Protein AF-A0AA85JGT3-F1 (afdb_monomer)

InterPro domains:
  IPR055469 Domain of unknown function DUF7041 [PF23055] (10-89)

pLDDT: mean 77.93, std 11.59, range [35.44, 93.44]

Foldseek 3Di:
DDPPQQDADAQDLLCNPVSVVVLVVSCVVVVPDDQVSSLVNVLVNHDPVLSVVLCVVPVVDPDPRSNVVSSVVSVVVSVVQLVVQLVVLVVVCVVDVDDPVVSVVSNVSSND

Organism: Trichobilharzia regenti (NCBI:txid157069)

Solvent-accessible surface area (backbone atoms only — not comparable to full-atom values): 6620 Å² total; per-residue (Å²): 132,86,80,80,77,76,85,68,73,79,73,39,87,74,38,52,66,64,46,48,55,51,52,52,50,51,27,61,74,72,68,57,80,53,46,66,58,52,29,50,56,52,44,69,51,38,58,70,81,56,29,57,56,50,53,56,58,54,72,75,43,96,58,93,48,50,30,63,53,50,53,53,53,53,50,54,52,42,55,52,50,38,52,50,54,50,51,51,50,53,52,49,47,76,74,43,94,65,56,69,68,64,51,54,54,52,51,49,72,58,75,84

Radius of gyration: 17.7 Å; Cα contacts (8 Å, |Δi|>4): 69; chains: 1; bounding box: 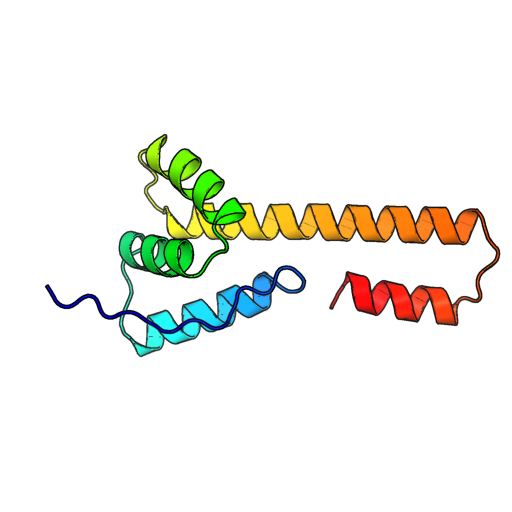34×29×56 Å

Structure (mmCIF, N/CA/C/O backbone):
data_AF-A0AA85JGT3-F1
#
_entry.id   AF-A0AA85JGT3-F1
#
loop_
_atom_site.group_PDB
_atom_site.id
_atom_site.type_symbol
_atom_site.label_atom_id
_atom_site.label_alt_id
_atom_site.label_comp_id
_atom_site.label_asym_id
_atom_site.label_entity_id
_atom_site.label_seq_id
_atom_site.pdbx_PDB_ins_code
_atom_site.Cartn_x
_atom_site.Cartn_y
_atom_site.Cartn_z
_atom_site.occupancy
_atom_site.B_iso_or_equiv
_atom_site.auth_seq_id
_atom_site.auth_comp_id
_atom_site.auth_asym_id
_atom_site.auth_atom_id
_atom_site.pdbx_PDB_model_num
ATOM 1 N N . MET A 1 1 ? -5.529 -5.333 26.131 1.00 35.44 1 MET A N 1
ATOM 2 C CA . MET A 1 1 ? -6.032 -5.302 24.743 1.00 35.44 1 MET A CA 1
ATOM 3 C C . MET A 1 1 ? -5.077 -6.137 23.917 1.00 35.44 1 MET A C 1
ATOM 5 O O . MET A 1 1 ? -3.886 -5.868 23.978 1.00 35.44 1 MET A O 1
ATOM 9 N N . LEU A 1 2 ? -5.555 -7.210 23.290 1.00 40.91 2 LEU A N 1
ATOM 10 C CA . LEU A 1 2 ? -4.713 -8.080 22.469 1.00 40.91 2 LEU A CA 1
ATOM 11 C C . LEU A 1 2 ? -4.452 -7.352 21.149 1.00 40.91 2 LEU A C 1
ATOM 13 O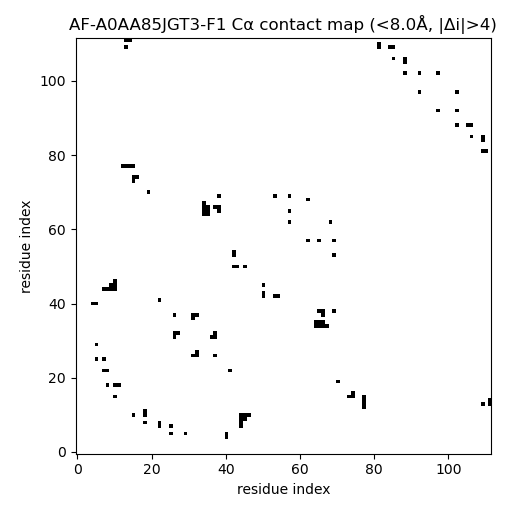 O . LEU A 1 2 ? -5.392 -7.104 20.400 1.00 40.91 2 LEU A O 1
ATOM 17 N N . THR A 1 3 ? -3.207 -6.958 20.894 1.00 46.12 3 THR A N 1
ATOM 18 C CA . THR A 1 3 ? -2.778 -6.518 19.565 1.00 46.12 3 THR A CA 1
ATOM 19 C C . THR A 1 3 ? -2.767 -7.753 18.674 1.00 46.12 3 THR A C 1
ATOM 21 O O . THR A 1 3 ? -1.868 -8.587 18.777 1.00 46.12 3 THR A O 1
ATOM 24 N N . LEU A 1 4 ? -3.811 -7.920 17.866 1.00 54.47 4 LEU A N 1
ATOM 25 C CA . LEU A 1 4 ? -3.823 -8.873 16.762 1.00 54.47 4 LEU A CA 1
ATOM 26 C C . LEU A 1 4 ? -2.820 -8.361 15.729 1.00 54.47 4 LEU A C 1
ATOM 28 O O . LEU A 1 4 ? -3.163 -7.548 14.886 1.00 54.47 4 LEU A O 1
ATOM 32 N N . THR A 1 5 ? -1.559 -8.770 15.852 1.00 61.44 5 THR A N 1
ATOM 33 C CA . THR A 1 5 ? -0.539 -8.438 14.858 1.00 61.44 5 THR A CA 1
ATOM 34 C C . THR A 1 5 ? -0.809 -9.289 13.628 1.00 61.44 5 THR A C 1
ATOM 36 O O . THR A 1 5 ? -0.495 -10.482 13.620 1.00 61.44 5 THR A O 1
ATOM 39 N N . ILE A 1 6 ? -1.431 -8.698 12.609 1.00 72.06 6 ILE A N 1
ATOM 40 C CA . ILE A 1 6 ? -1.542 -9.347 11.305 1.00 72.06 6 ILE A CA 1
ATOM 41 C C . ILE A 1 6 ? -0.129 -9.448 10.734 1.00 72.06 6 ILE A C 1
ATOM 43 O O . ILE A 1 6 ? 0.631 -8.478 10.712 1.00 72.06 6 ILE A O 1
ATOM 47 N N . GLN A 1 7 ? 0.249 -10.639 10.275 1.00 78.38 7 GLN A N 1
ATOM 48 C CA . GLN A 1 7 ? 1.519 -10.819 9.588 1.00 78.38 7 GLN A CA 1
ATOM 49 C C . GLN A 1 7 ? 1.344 -10.477 8.106 1.00 78.38 7 GLN A C 1
ATOM 51 O O . GLN A 1 7 ? 1.013 -11.342 7.300 1.00 78.38 7 GLN A O 1
ATOM 56 N N . PHE A 1 8 ? 1.585 -9.217 7.745 1.00 81.00 8 PHE A N 1
ATOM 57 C CA . PHE A 1 8 ? 1.575 -8.807 6.342 1.00 81.00 8 PHE A CA 1
ATOM 58 C C . PHE A 1 8 ? 2.725 -9.434 5.561 1.00 81.00 8 PHE A C 1
ATOM 60 O O . PHE A 1 8 ? 3.826 -9.663 6.075 1.00 81.00 8 PHE A O 1
ATOM 67 N N . MET A 1 9 ? 2.489 -9.625 4.265 1.00 85.19 9 MET A N 1
ATOM 68 C CA . MET A 1 9 ? 3.581 -9.819 3.323 1.00 85.19 9 MET A CA 1
ATOM 69 C C . MET A 1 9 ? 4.536 -8.621 3.337 1.00 85.19 9 MET A C 1
ATOM 71 O O . MET A 1 9 ? 4.095 -7.483 3.541 1.00 85.19 9 MET A O 1
ATOM 75 N N . PRO A 1 10 ? 5.837 -8.844 3.066 1.00 86.88 10 PRO A N 1
ATOM 76 C CA . PRO A 1 10 ? 6.785 -7.747 2.928 1.00 86.88 10 PRO A CA 1
ATOM 77 C C . PRO A 1 10 ? 6.294 -6.746 1.878 1.00 86.88 10 PRO A C 1
ATOM 79 O O . PRO A 1 10 ? 5.721 -7.138 0.864 1.00 86.88 10 PRO A O 1
ATOM 82 N N . PHE A 1 11 ? 6.528 -5.458 2.119 1.00 87.56 11 PHE A N 1
ATOM 83 C CA . PHE A 1 11 ? 6.108 -4.396 1.209 1.00 87.56 11 PHE A CA 1
ATOM 84 C C . PHE A 1 11 ? 6.714 -4.562 -0.194 1.00 87.56 11 PHE A C 1
ATOM 86 O O . PHE A 1 11 ? 7.917 -4.803 -0.330 1.00 87.56 11 PHE A O 1
ATOM 93 N N . TRP A 1 12 ? 5.893 -4.398 -1.238 1.00 86.56 12 TRP A N 1
ATOM 94 C CA . TRP A 1 12 ? 6.301 -4.542 -2.641 1.00 86.56 12 TRP A CA 1
ATOM 95 C C . TRP A 1 12 ? 6.375 -3.185 -3.349 1.00 86.56 12 TRP A C 1
ATOM 97 O O . TRP A 1 12 ? 5.405 -2.757 -3.971 1.00 86.56 12 TRP A O 1
ATOM 107 N N . PRO A 1 13 ? 7.529 -2.497 -3.323 1.00 79.88 13 PRO A N 1
ATOM 108 C CA . PRO A 1 13 ? 7.669 -1.177 -3.934 1.00 79.88 13 PRO A CA 1
ATOM 109 C C . PRO A 1 13 ? 7.603 -1.179 -5.468 1.00 79.88 13 PRO A C 1
ATOM 111 O O . PRO A 1 13 ? 7.618 -0.103 -6.043 1.00 79.88 13 PRO A O 1
ATOM 114 N N . GLY A 1 14 ? 7.609 -2.343 -6.129 1.00 77.94 14 GLY A N 1
ATOM 115 C CA . GLY A 1 14 ? 7.373 -2.457 -7.576 1.00 77.94 14 GLY A CA 1
ATOM 116 C C . GLY A 1 14 ? 5.905 -2.690 -7.940 1.00 77.94 14 GLY A C 1
ATOM 117 O O . GLY A 1 14 ? 5.520 -2.473 -9.077 1.00 77.94 14 GLY A O 1
ATOM 118 N N . ASN A 1 15 ? 5.076 -3.104 -6.976 1.00 83.88 15 ASN A N 1
ATOM 119 C CA . ASN A 1 15 ? 3.666 -3.398 -7.204 1.00 83.88 15 ASN A CA 1
ATOM 120 C C . ASN A 1 15 ? 2.851 -3.083 -5.944 1.00 83.88 15 ASN A C 1
ATOM 122 O O . ASN A 1 15 ? 2.308 -3.954 -5.257 1.00 83.88 15 ASN A O 1
ATOM 126 N N . VAL A 1 16 ? 2.829 -1.790 -5.617 1.00 87.81 16 VAL A N 1
ATOM 127 C CA . VAL A 1 16 ? 2.196 -1.261 -4.403 1.00 87.81 16 VAL A CA 1
ATOM 128 C C . VAL A 1 16 ? 0.690 -1.535 -4.399 1.00 87.81 16 VAL A C 1
ATOM 130 O O . VAL A 1 16 ? 0.120 -1.805 -3.344 1.00 87.81 16 VAL A O 1
ATOM 133 N N . GLU A 1 17 ? 0.046 -1.521 -5.569 1.00 88.69 17 GLU A N 1
ATOM 134 C CA . GLU A 1 17 ? -1.384 -1.805 -5.706 1.00 88.69 17 GLU A CA 1
ATOM 135 C C . GLU A 1 17 ? -1.737 -3.237 -5.288 1.00 88.69 17 GLU A C 1
ATOM 137 O O . GLU A 1 17 ? -2.612 -3.422 -4.441 1.00 88.69 17 GLU A O 1
ATOM 142 N N . SER A 1 18 ? -1.019 -4.241 -5.803 1.00 89.56 18 SER A N 1
ATOM 143 C CA . SER A 1 18 ? -1.269 -5.644 -5.437 1.00 89.56 18 SER A CA 1
ATOM 144 C C . SER A 1 18 ? -0.989 -5.906 -3.958 1.00 89.56 18 SER A C 1
ATOM 146 O O . SER A 1 18 ? -1.707 -6.673 -3.318 1.00 89.56 18 SER A O 1
ATOM 148 N N . TRP A 1 19 ? 0.019 -5.237 -3.390 1.00 92.81 19 TRP A N 1
ATOM 149 C CA . TRP A 1 19 ? 0.303 -5.335 -1.959 1.00 92.81 19 TRP A CA 1
ATOM 150 C C . TRP A 1 19 ? -0.868 -4.823 -1.108 1.00 92.81 19 TRP A C 1
ATOM 152 O O . TRP A 1 19 ? -1.281 -5.499 -0.166 1.00 92.81 19 TRP A O 1
ATOM 162 N N . PHE A 1 20 ? -1.461 -3.679 -1.471 1.00 93.12 20 PHE A N 1
ATOM 163 C CA . PHE A 1 20 ? -2.638 -3.157 -0.770 1.00 93.12 20 PHE A CA 1
ATOM 164 C C . PHE A 1 20 ? -3.866 -4.055 -0.914 1.00 93.12 20 PHE A C 1
ATOM 166 O O . PHE A 1 20 ? -4.583 -4.233 0.065 1.00 93.12 20 PHE A O 1
ATOM 173 N N . GLN A 1 21 ? -4.104 -4.652 -2.086 1.00 92.69 21 GLN A N 1
ATOM 174 C CA . GLN A 1 21 ? -5.214 -5.601 -2.250 1.00 92.69 21 GLN A CA 1
ATOM 175 C C . GLN A 1 21 ? -5.086 -6.798 -1.303 1.00 92.69 21 GLN A C 1
ATOM 177 O O . GLN A 1 21 ? -6.076 -7.253 -0.733 1.00 92.69 21 GLN A O 1
ATOM 182 N N . MET A 1 22 ? -3.861 -7.284 -1.099 1.00 91.19 22 MET A N 1
ATOM 183 C CA . MET A 1 22 ? -3.604 -8.381 -0.173 1.00 91.19 22 MET A CA 1
ATOM 184 C C . MET A 1 22 ? -3.818 -7.964 1.280 1.00 91.19 22 MET A C 1
ATOM 186 O O . MET A 1 22 ? -4.492 -8.666 2.028 1.00 91.19 22 MET A O 1
ATOM 190 N N . ALA A 1 23 ? -3.318 -6.784 1.653 1.00 92.38 23 ALA A N 1
ATOM 191 C CA . ALA A 1 23 ? -3.536 -6.230 2.982 1.00 92.38 23 ALA A CA 1
ATOM 192 C C . ALA A 1 23 ? -5.035 -6.039 3.288 1.00 92.38 23 ALA A C 1
ATOM 194 O O . ALA A 1 23 ? -5.491 -6.338 4.387 1.00 92.38 23 ALA A O 1
ATOM 195 N N . GLU A 1 24 ? -5.825 -5.598 2.306 1.00 93.44 24 GLU A N 1
ATOM 196 C CA . GLU A 1 24 ? -7.280 -5.424 2.433 1.00 93.44 24 GLU A CA 1
ATOM 197 C C . GLU A 1 24 ? -8.034 -6.748 2.564 1.00 93.44 24 GLU A C 1
ATOM 199 O O . GLU A 1 24 ? -9.031 -6.833 3.295 1.00 93.44 24 GLU A O 1
ATOM 204 N N . TRP A 1 25 ? -7.545 -7.794 1.900 1.00 92.38 25 TRP A N 1
ATOM 205 C CA . TRP A 1 25 ? -8.038 -9.149 2.109 1.00 92.38 25 TRP A CA 1
ATOM 206 C C . TRP A 1 25 ? -7.757 -9.620 3.542 1.00 92.38 25 TRP A C 1
ATOM 208 O O . TRP A 1 25 ? -8.680 -10.090 4.212 1.00 92.38 25 TRP A O 1
ATOM 218 N 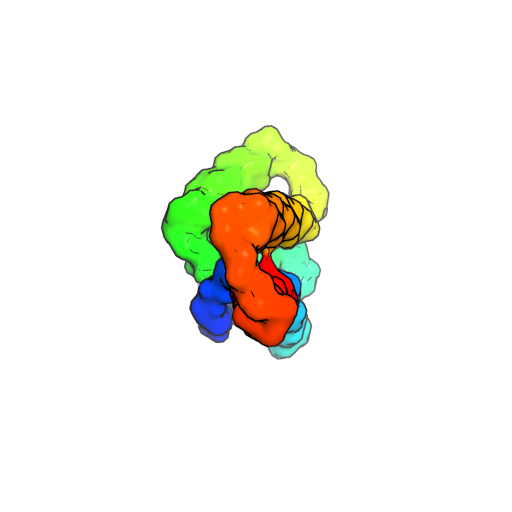N . ASP A 1 26 ? -6.539 -9.405 4.052 1.00 91.00 26 ASP A N 1
ATOM 219 C CA . ASP A 1 26 ? -6.173 -9.746 5.432 1.00 91.00 26 ASP A CA 1
ATOM 220 C C . ASP A 1 26 ? -7.017 -8.968 6.449 1.00 91.00 26 ASP A C 1
ATOM 222 O O . ASP A 1 26 ? -7.527 -9.559 7.403 1.00 91.00 26 ASP A O 1
ATOM 226 N N . PHE A 1 27 ? -7.244 -7.669 6.238 1.00 91.50 27 PHE A N 1
ATOM 227 C CA . PHE A 1 27 ? -8.133 -6.871 7.087 1.00 91.50 27 PHE A CA 1
ATOM 228 C C . PHE A 1 27 ? -9.535 -7.457 7.153 1.00 91.50 27 PHE A C 1
ATOM 230 O O . PHE A 1 27 ? -10.087 -7.629 8.241 1.00 91.50 27 PHE A O 1
ATOM 237 N N . SER A 1 28 ? -10.092 -7.806 5.996 1.00 90.62 28 SER A N 1
ATOM 238 C CA . SER A 1 28 ? -11.425 -8.397 5.903 1.00 90.62 28 SER A CA 1
ATOM 239 C C . SER A 1 28 ? -11.486 -9.750 6.616 1.00 90.62 28 SER A C 1
ATOM 241 O O . SER A 1 28 ? -12.457 -10.031 7.316 1.00 90.62 28 SER A O 1
ATOM 243 N N . HIS A 1 29 ? -10.436 -10.568 6.490 1.00 89.94 29 HIS A N 1
ATOM 244 C CA . HIS A 1 29 ? -10.346 -11.882 7.127 1.00 89.94 29 HIS A CA 1
ATOM 245 C C . HIS A 1 29 ? -10.249 -11.797 8.657 1.00 89.94 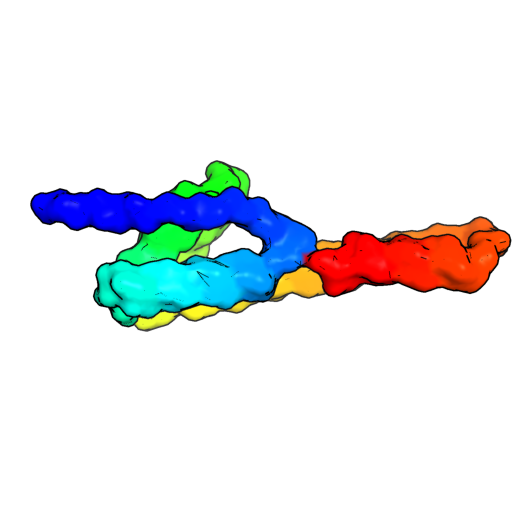29 HIS A C 1
ATOM 247 O O . HIS A 1 29 ? -10.844 -12.608 9.364 1.00 89.94 29 HIS A O 1
ATOM 253 N N . HIS A 1 30 ? -9.541 -10.791 9.173 1.00 87.75 30 HIS A N 1
ATOM 254 C CA . HIS A 1 30 ? -9.344 -10.574 10.609 1.00 87.75 30 HIS A CA 1
ATOM 255 C C . HIS A 1 30 ? -10.386 -9.631 11.236 1.00 87.75 30 HIS A C 1
ATOM 257 O O . HIS A 1 30 ? -10.312 -9.339 12.429 1.00 87.75 30 HIS A O 1
ATOM 263 N N . GLY A 1 31 ? -11.361 -9.152 10.456 1.00 88.69 31 GLY A N 1
ATOM 264 C CA . GLY A 1 31 ? -12.419 -8.257 10.931 1.00 88.69 31 GLY A CA 1
ATOM 265 C C . GLY A 1 31 ? -11.947 -6.837 11.266 1.00 88.69 31 GLY A C 1
ATOM 266 O O . GLY A 1 31 ? -12.605 -6.146 12.042 1.00 88.69 31 GLY A O 1
ATOM 267 N N . ILE A 1 32 ? -10.825 -6.386 10.699 1.00 88.88 32 ILE A N 1
ATOM 268 C CA . ILE A 1 32 ? -10.318 -5.021 10.884 1.00 88.88 32 ILE A CA 1
ATOM 269 C C . ILE A 1 32 ? -11.038 -4.081 9.917 1.00 88.88 32 ILE A C 1
ATOM 271 O O . ILE A 1 32 ? -10.697 -3.981 8.739 1.00 88.88 32 ILE A O 1
ATOM 275 N N . THR A 1 33 ? -12.038 -3.364 10.421 1.00 87.31 33 THR A N 1
ATOM 276 C CA . THR A 1 33 ? -12.856 -2.440 9.617 1.00 87.31 33 THR A CA 1
ATOM 277 C C . THR A 1 33 ? -12.607 -0.971 9.937 1.00 87.31 33 THR A C 1
ATOM 279 O O . THR A 1 33 ? -13.037 -0.097 9.185 1.00 87.31 33 THR A O 1
ATOM 282 N N . ASP A 1 34 ? -11.967 -0.670 11.067 1.00 88.00 34 ASP A N 1
ATOM 283 C CA . ASP A 1 34 ? -11.717 0.706 11.468 1.00 88.00 34 ASP A CA 1
ATOM 284 C C . ASP A 1 34 ? -10.467 1.269 10.777 1.00 88.00 34 ASP A C 1
ATOM 286 O O . ASP A 1 34 ? -9.384 0.683 10.794 1.00 88.00 34 ASP A O 1
ATOM 290 N N . GLN A 1 35 ? -10.621 2.453 10.182 1.00 86.38 35 GLN A N 1
ATOM 291 C CA . GLN A 1 35 ? -9.576 3.104 9.383 1.00 86.38 35 GLN A CA 1
ATOM 292 C C . GLN A 1 35 ? -8.287 3.348 10.178 1.00 86.38 35 GLN A C 1
ATOM 294 O O . GLN A 1 35 ? -7.192 3.356 9.620 1.00 86.38 35 GLN A O 1
ATOM 299 N N . ARG A 1 36 ? -8.400 3.547 11.497 1.00 84.12 36 ARG A N 1
ATOM 300 C CA . ARG A 1 36 ? -7.253 3.807 12.367 1.00 84.12 36 ARG A 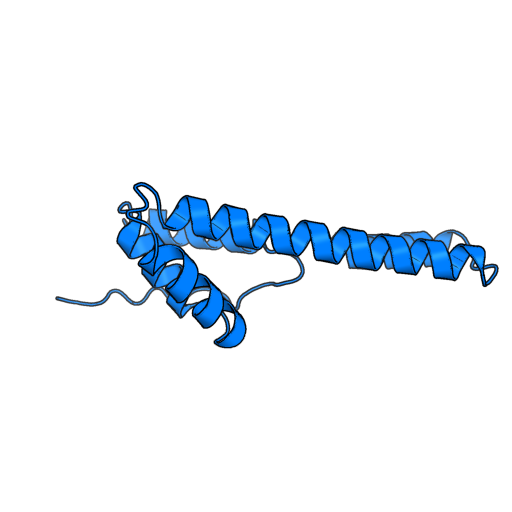CA 1
ATOM 301 C C . ARG A 1 36 ? -6.420 2.549 12.602 1.00 84.12 36 ARG A C 1
ATOM 303 O O . ARG A 1 36 ? -5.198 2.643 12.533 1.00 84.12 36 ARG A O 1
ATOM 310 N N . SER A 1 37 ? -7.040 1.397 12.842 1.00 87.00 37 SER A N 1
ATOM 311 C CA . SER A 1 37 ? -6.315 0.128 12.953 1.00 87.00 37 SER A CA 1
ATOM 312 C C . SER A 1 37 ? -5.727 -0.278 11.612 1.00 87.00 37 SER A C 1
ATOM 314 O O . SER A 1 37 ? -4.548 -0.602 11.572 1.00 87.00 37 SER A O 1
ATOM 316 N N . GLN A 1 38 ? -6.468 -0.150 10.503 1.00 89.06 38 GLN A N 1
ATOM 317 C CA . GLN A 1 38 ? -5.919 -0.405 9.160 1.00 89.06 38 GLN A CA 1
ATOM 318 C C . GLN A 1 38 ? -4.677 0.453 8.885 1.00 89.06 38 GLN A C 1
ATOM 320 O O . GLN A 1 38 ? -3.652 -0.048 8.426 1.00 89.06 38 GLN A O 1
ATOM 325 N N . PHE A 1 39 ? -4.740 1.743 9.229 1.00 86.69 39 PHE A N 1
ATOM 326 C CA . PHE A 1 39 ? -3.601 2.648 9.133 1.00 86.69 39 PHE A CA 1
ATOM 327 C C . PHE A 1 39 ? -2.405 2.175 9.969 1.00 86.69 39 PHE A C 1
ATOM 329 O O . PHE A 1 39 ? -1.287 2.153 9.459 1.00 86.69 39 PHE A O 1
ATOM 336 N N . LEU A 1 40 ? -2.621 1.814 11.238 1.00 84.69 40 LEU A N 1
ATOM 337 C CA . LEU A 1 40 ? -1.546 1.383 12.135 1.00 84.69 40 LEU A CA 1
ATOM 338 C C . LEU A 1 40 ? -0.900 0.083 11.652 1.00 84.69 40 LEU A C 1
ATOM 340 O O . LEU A 1 40 ? 0.321 0.020 11.552 1.00 84.69 40 LEU A O 1
ATOM 344 N N . GLU A 1 41 ? -1.708 -0.913 11.299 1.00 88.06 41 GLU A N 1
ATOM 345 C CA . GLU A 1 41 ? -1.257 -2.203 10.772 1.00 88.06 41 GLU A CA 1
ATOM 346 C C . GLU A 1 41 ? -0.392 -2.029 9.511 1.00 88.06 41 GLU A C 1
ATOM 348 O O . GLU A 1 41 ? 0.737 -2.519 9.453 1.00 88.06 41 GLU A O 1
ATOM 353 N N . VAL A 1 42 ? -0.850 -1.226 8.541 1.00 88.50 42 VAL A N 1
ATOM 354 C CA . VAL A 1 42 ? -0.044 -0.876 7.358 1.00 88.50 42 VAL A CA 1
ATOM 355 C C . VAL A 1 42 ? 1.219 -0.115 7.757 1.00 88.50 42 VAL A C 1
ATOM 357 O O . VAL A 1 42 ? 2.299 -0.432 7.267 1.00 88.50 42 VAL A O 1
ATOM 360 N N . ALA A 1 43 ? 1.128 0.877 8.645 1.00 83.81 43 ALA A N 1
ATOM 361 C CA . ALA A 1 43 ? 2.281 1.676 9.055 1.00 83.81 43 ALA A CA 1
ATOM 362 C C . ALA A 1 43 ? 3.388 0.830 9.708 1.00 83.81 43 ALA A C 1
ATOM 364 O O . ALA A 1 43 ? 4.567 1.124 9.498 1.00 83.81 43 ALA A O 1
ATOM 365 N N . TYR A 1 44 ? 3.024 -0.222 10.450 1.00 83.12 44 TYR A N 1
ATOM 366 C CA . TYR A 1 44 ? 3.969 -1.187 11.021 1.00 83.12 44 TYR A CA 1
ATOM 367 C C . TYR A 1 44 ? 4.555 -2.152 9.986 1.00 83.12 44 TYR A C 1
ATOM 369 O O . TYR A 1 44 ? 5.700 -2.576 10.141 1.00 83.12 44 TYR A O 1
ATOM 377 N N . ALA A 1 45 ? 3.810 -2.482 8.930 1.00 86.12 45 ALA A N 1
ATOM 378 C CA . ALA A 1 45 ? 4.275 -3.355 7.852 1.00 86.12 45 ALA A CA 1
ATOM 379 C C . ALA A 1 45 ? 5.226 -2.659 6.855 1.00 86.12 45 ALA A C 1
ATOM 381 O O . ALA A 1 45 ? 5.931 -3.322 6.090 1.00 86.12 45 ALA A O 1
ATOM 382 N N . LEU A 1 46 ? 5.252 -1.322 6.841 1.00 86.38 46 LEU A N 1
ATOM 383 C CA . LEU A 1 46 ? 6.089 -0.539 5.934 1.00 86.38 46 LEU A CA 1
ATOM 384 C C . LEU A 1 46 ? 7.550 -0.430 6.420 1.00 86.38 46 LEU A C 1
ATOM 386 O O . LEU A 1 46 ? 7.802 -0.316 7.622 1.00 86.38 46 LEU A O 1
ATOM 390 N N . PRO A 1 47 ? 8.532 -0.358 5.497 1.00 83.50 47 PRO A N 1
ATOM 391 C CA . PRO A 1 47 ? 9.919 -0.040 5.842 1.00 83.50 47 PRO A CA 1
ATOM 392 C C . PRO A 1 47 ? 10.036 1.276 6.628 1.00 83.50 47 PRO A C 1
ATOM 394 O O . PRO A 1 47 ? 9.263 2.213 6.408 1.00 83.50 47 PRO A O 1
ATOM 397 N N . ASN A 1 48 ? 11.026 1.373 7.523 1.00 74.94 48 ASN A N 1
ATOM 398 C CA . ASN A 1 48 ? 11.183 2.481 8.480 1.00 74.94 48 ASN A CA 1
ATOM 399 C C . ASN A 1 48 ? 11.251 3.865 7.797 1.00 74.94 48 ASN A C 1
ATOM 401 O O . ASN A 1 48 ? 10.721 4.865 8.280 1.00 74.94 48 ASN A O 1
ATOM 405 N N . GLU A 1 49 ? 11.879 3.920 6.628 1.00 68.75 49 GLU A N 1
ATOM 406 C CA . GLU A 1 49 ? 12.023 5.121 5.807 1.00 68.75 49 GLU A CA 1
ATOM 407 C C . GLU A 1 49 ? 10.670 5.618 5.285 1.00 68.75 49 GLU A C 1
ATOM 409 O O . GLU A 1 49 ? 10.461 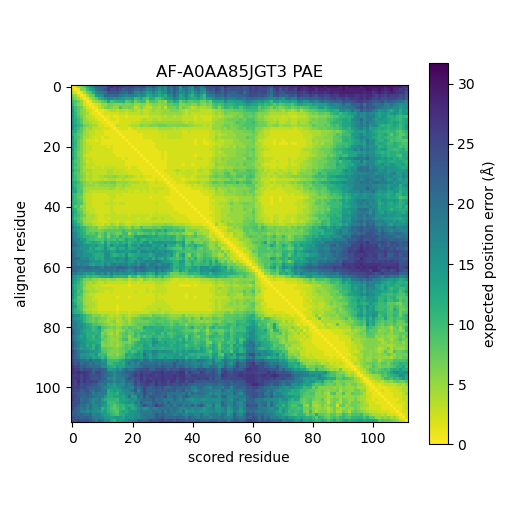6.821 5.117 1.00 68.75 49 GLU A O 1
ATOM 414 N N . VAL A 1 50 ? 9.744 4.692 5.038 1.00 69.12 50 VAL A N 1
ATOM 415 C CA . VAL A 1 50 ? 8.395 4.977 4.550 1.00 69.12 50 VAL A CA 1
ATOM 416 C C . VAL A 1 50 ? 7.482 5.343 5.720 1.00 69.12 50 VAL A C 1
ATOM 418 O O . VAL A 1 50 ? 6.788 6.357 5.647 1.00 69.12 50 VAL A O 1
ATOM 421 N N . SER A 1 51 ? 7.536 4.601 6.829 1.00 69.25 51 SER A N 1
ATOM 422 C CA . SER A 1 51 ? 6.689 4.848 8.005 1.00 69.25 51 SER A CA 1
ATOM 423 C C . SER A 1 51 ? 6.947 6.211 8.661 1.00 69.25 51 SER A C 1
ATOM 425 O O . SER A 1 51 ? 5.998 6.880 9.070 1.00 69.25 51 SER A O 1
ATOM 427 N N . LYS A 1 52 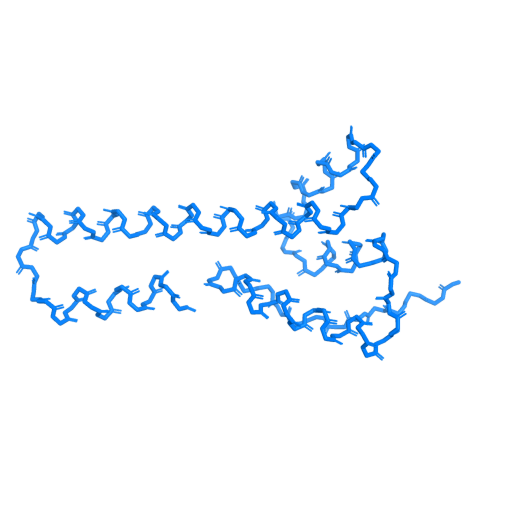? 8.194 6.706 8.664 1.00 67.69 52 LYS A N 1
ATOM 428 C CA . LYS A 1 52 ? 8.527 8.065 9.144 1.00 67.69 52 LYS A CA 1
ATOM 429 C C . LYS A 1 52 ? 7.799 9.178 8.388 1.00 67.69 52 LYS A C 1
ATOM 431 O O . LYS A 1 52 ? 7.320 10.116 9.019 1.00 67.69 52 LYS A O 1
ATOM 436 N N . CYS A 1 53 ? 7.691 9.087 7.061 1.00 61.50 53 CYS A N 1
ATOM 437 C CA . CYS A 1 53 ? 6.935 10.072 6.275 1.00 61.50 53 CYS A CA 1
ATOM 438 C C . CYS A 1 53 ? 5.438 10.012 6.599 1.00 61.50 53 CYS A C 1
ATOM 440 O O . CYS A 1 53 ? 4.784 11.040 6.752 1.00 61.50 53 CYS A O 1
ATOM 442 N N . VAL A 1 54 ? 4.916 8.796 6.739 1.00 62.69 54 VAL A N 1
ATOM 443 C CA . VAL A 1 54 ? 3.492 8.514 6.940 1.00 62.69 54 VAL A CA 1
ATOM 444 C C . VAL A 1 54 ? 2.995 9.008 8.297 1.00 62.69 54 VAL A C 1
ATOM 446 O O . VAL A 1 54 ? 1.959 9.668 8.369 1.00 62.69 54 VAL A O 1
ATOM 449 N N . ILE A 1 55 ? 3.755 8.751 9.364 1.00 65.56 55 ILE A N 1
ATOM 450 C CA . ILE A 1 55 ? 3.402 9.178 10.723 1.00 65.56 55 ILE A CA 1
ATOM 451 C C . ILE A 1 55 ? 3.367 10.707 10.816 1.00 65.56 55 ILE A C 1
ATOM 453 O O . ILE A 1 55 ? 2.438 11.254 11.409 1.00 65.56 55 ILE A O 1
ATOM 457 N N . VAL A 1 56 ? 4.324 11.410 10.199 1.00 62.00 56 VAL A N 1
ATOM 458 C CA . VAL A 1 56 ? 4.353 12.885 10.182 1.00 62.00 56 VAL A CA 1
ATOM 459 C C . VAL A 1 56 ? 3.146 13.460 9.439 1.00 62.00 56 VAL A C 1
ATOM 461 O O . VAL A 1 56 ? 2.509 14.386 9.937 1.00 62.00 56 VAL A O 1
ATOM 464 N N . GLN A 1 57 ? 2.792 12.896 8.281 1.00 59.81 57 GLN A N 1
ATOM 465 C CA . GLN A 1 57 ? 1.676 13.391 7.471 1.00 59.81 57 GLN A CA 1
ATOM 466 C C . GLN A 1 57 ? 0.327 13.197 8.174 1.00 59.81 57 GLN A C 1
ATOM 468 O O . GLN A 1 57 ? -0.452 14.144 8.267 1.00 59.81 57 GLN A O 1
ATOM 473 N N . VAL A 1 58 ? 0.085 12.010 8.737 1.00 61.28 58 VAL A N 1
ATOM 474 C CA . VAL A 1 58 ? -1.191 11.678 9.392 1.00 61.28 58 VAL A CA 1
ATOM 475 C C . VAL A 1 58 ? -1.322 12.299 10.784 1.00 61.28 58 VAL A C 1
ATOM 477 O O . VAL A 1 58 ? -2.426 12.644 11.180 1.00 61.28 58 VAL A O 1
ATOM 480 N N . SER A 1 59 ? -0.223 12.533 11.509 1.00 60.75 59 SER A N 1
ATOM 481 C CA . SER A 1 59 ? -0.283 13.210 12.820 1.00 60.75 59 SER A CA 1
ATOM 482 C C . SER A 1 59 ? -0.531 14.719 12.709 1.00 60.75 59 SER A C 1
ATOM 484 O O . SER A 1 59 ? -0.917 15.348 13.689 1.00 60.75 59 SER A O 1
ATOM 486 N N . SER A 1 60 ? -0.286 15.314 11.536 1.00 55.97 60 SER A N 1
ATOM 487 C CA . SER A 1 60 ? -0.431 16.759 11.305 1.00 55.97 60 SER A CA 1
ATOM 488 C C . SER A 1 60 ? -1.840 17.198 10.887 1.00 55.97 60 SER A C 1
ATOM 490 O O . SER A 1 60 ? -2.120 18.395 10.848 1.00 55.97 60 SER A O 1
ATOM 492 N N . GLN A 1 61 ? -2.730 16.254 10.578 1.00 54.62 61 GLN A N 1
ATOM 493 C CA . GLN A 1 61 ? -4.093 16.522 10.128 1.00 54.62 61 GLN A CA 1
ATOM 494 C C . GLN A 1 61 ? -5.071 15.666 10.942 1.00 54.62 61 GLN A C 1
ATOM 496 O O . GLN A 1 61 ? -4.837 14.478 11.138 1.00 54.62 61 GLN A O 1
ATOM 501 N N . GLU A 1 62 ? -6.194 16.235 11.389 1.00 62.53 62 GLU A N 1
ATOM 502 C CA . GLU A 1 62 ? -7.354 15.433 11.803 1.00 62.53 62 GLU A CA 1
ATOM 503 C C . GLU A 1 62 ? -7.949 14.781 10.548 1.00 62.53 62 GLU A C 1
ATOM 505 O O . GLU A 1 62 ? -8.898 15.272 9.937 1.00 62.53 62 GLU A O 1
ATOM 510 N N . VAL A 1 63 ? -7.312 13.706 10.088 1.00 66.62 63 VAL A N 1
ATOM 511 C CA . VAL A 1 63 ? -7.729 12.992 8.886 1.00 66.62 63 VAL A CA 1
ATOM 512 C C . VAL A 1 63 ? -8.878 12.061 9.256 1.00 66.62 63 VAL A C 1
ATOM 514 O O . VAL A 1 63 ? -8.706 11.136 10.047 1.00 66.62 63 VAL A O 1
ATOM 517 N N . SER A 1 64 ? -10.049 12.284 8.655 1.00 77.31 64 SER A N 1
ATOM 518 C CA . SER A 1 64 ? -11.216 11.404 8.822 1.00 77.31 64 SER A CA 1
ATOM 519 C C . SER A 1 64 ? -10.994 9.996 8.246 1.00 77.31 64 SER A C 1
ATOM 521 O O . SER A 1 64 ? -11.664 9.058 8.668 1.00 77.31 64 SER A O 1
ATOM 523 N N . ASP A 1 65 ? -10.077 9.860 7.286 1.00 84.25 65 ASP A N 1
ATOM 524 C CA . ASP A 1 65 ? -9.708 8.611 6.611 1.00 84.25 65 ASP A CA 1
ATOM 525 C C . ASP A 1 65 ? -8.168 8.463 6.507 1.00 84.25 65 ASP A C 1
ATOM 527 O O . ASP A 1 65 ? -7.563 8.742 5.465 1.00 84.25 65 ASP A O 1
ATOM 531 N N . PRO A 1 66 ? -7.489 8.105 7.613 1.00 83.88 66 PRO A N 1
ATOM 532 C CA . PRO A 1 66 ? -6.029 8.025 7.656 1.00 83.88 66 PRO A CA 1
ATOM 533 C C . PRO A 1 66 ? -5.455 6.928 6.746 1.00 83.88 66 PRO A C 1
ATOM 535 O O . PRO A 1 66 ? -4.379 7.112 6.172 1.00 83.88 66 PRO A O 1
ATOM 538 N N . TYR A 1 67 ? -6.159 5.806 6.582 1.00 88.00 67 TYR A N 1
ATOM 539 C CA . TYR A 1 67 ? -5.719 4.709 5.721 1.00 88.00 67 TYR A CA 1
ATOM 540 C C . TYR A 1 67 ? -5.882 5.059 4.236 1.00 88.00 67 TYR A C 1
ATOM 542 O O . TYR A 1 67 ? -4.936 4.872 3.467 1.00 88.00 67 TYR A O 1
ATOM 550 N N . GLY A 1 68 ? -7.004 5.662 3.829 1.00 88.62 68 GLY A N 1
ATOM 551 C CA . GLY A 1 68 ? -7.194 6.119 2.451 1.00 88.62 68 GLY A CA 1
ATOM 552 C C . GLY A 1 68 ? -6.153 7.154 2.021 1.00 88.62 68 GLY A C 1
ATOM 553 O O . GLY A 1 68 ? -5.577 7.045 0.934 1.00 88.62 68 GLY A O 1
ATOM 554 N N . VAL A 1 69 ? -5.822 8.113 2.897 1.00 86.19 69 VAL A N 1
ATOM 555 C CA . VAL A 1 69 ? -4.756 9.100 2.634 1.00 86.19 69 VAL A CA 1
ATOM 556 C C . VAL A 1 69 ? -3.390 8.430 2.479 1.00 86.19 69 VAL A C 1
ATOM 558 O O . VAL A 1 69 ? -2.643 8.766 1.556 1.00 86.19 69 VAL A O 1
ATOM 561 N N . LEU A 1 70 ? -3.067 7.461 3.338 1.00 86.88 70 LEU A N 1
ATOM 562 C CA . LEU A 1 70 ? -1.829 6.687 3.248 1.00 86.88 70 LEU A CA 1
ATOM 563 C C . LEU A 1 70 ? -1.736 5.908 1.929 1.00 86.88 70 LEU A C 1
ATOM 565 O O . LEU A 1 70 ? -0.740 6.022 1.207 1.00 86.88 70 LEU A O 1
ATOM 569 N N . LYS A 1 71 ? -2.785 5.155 1.588 1.00 89.88 71 LYS A N 1
ATOM 570 C CA . LYS A 1 71 ? -2.863 4.369 0.353 1.00 89.88 71 LYS A CA 1
ATOM 571 C C . LYS A 1 71 ? -2.672 5.259 -0.873 1.00 89.88 71 LYS A C 1
ATOM 573 O O . LYS A 1 71 ? -1.820 4.974 -1.715 1.00 89.88 71 LYS A O 1
ATOM 578 N N . ALA A 1 72 ? -3.379 6.388 -0.935 1.00 87.31 72 ALA A N 1
ATOM 579 C CA . ALA A 1 72 ? -3.259 7.346 -2.032 1.00 87.31 72 ALA A CA 1
ATOM 580 C C . ALA A 1 72 ? -1.843 7.935 -2.155 1.00 87.31 72 ALA A C 1
ATOM 582 O O . ALA A 1 72 ? -1.320 8.071 -3.263 1.00 87.31 72 ALA A O 1
ATOM 583 N N . ALA A 1 73 ? -1.198 8.267 -1.032 1.00 84.31 73 ALA A N 1
ATOM 584 C CA . ALA A 1 73 ? 0.160 8.804 -1.033 1.00 84.31 73 ALA A CA 1
ATOM 585 C C . ALA A 1 73 ? 1.185 7.791 -1.571 1.00 84.31 73 ALA A C 1
ATOM 587 O O . ALA A 1 73 ? 2.061 8.158 -2.361 1.00 84.31 73 ALA A O 1
ATOM 588 N N . LEU A 1 74 ? 1.066 6.520 -1.178 1.00 85.88 74 LEU A N 1
ATOM 589 C CA . LEU A 1 74 ? 1.980 5.462 -1.609 1.00 85.88 74 LEU A CA 1
ATOM 590 C C . LEU A 1 74 ? 1.775 5.066 -3.071 1.00 85.88 74 LEU A C 1
ATOM 592 O O . LEU A 1 74 ? 2.764 4.946 -3.794 1.00 85.88 74 LEU A O 1
ATOM 596 N N . LEU A 1 75 ? 0.526 4.961 -3.532 1.00 86.81 75 LEU A N 1
ATOM 597 C CA . LEU A 1 75 ? 0.219 4.721 -4.946 1.00 86.81 75 LEU A CA 1
ATOM 598 C C . LEU A 1 75 ? 0.751 5.854 -5.831 1.00 86.81 75 LEU A C 1
ATOM 600 O O . LEU A 1 75 ? 1.464 5.607 -6.798 1.00 86.81 75 LEU A O 1
ATOM 604 N N . LYS A 1 76 ? 0.526 7.114 -5.438 1.00 84.12 76 LYS A N 1
ATOM 605 C CA . LYS A 1 76 ? 1.044 8.275 -6.176 1.00 84.12 76 LYS A CA 1
ATOM 606 C C . LYS A 1 76 ? 2.573 8.289 -6.255 1.00 84.12 76 LYS A C 1
ATOM 608 O O . LYS A 1 76 ? 3.136 8.679 -7.277 1.00 84.12 76 LYS A O 1
ATOM 613 N N . LYS A 1 77 ? 3.265 7.907 -5.176 1.00 78.56 77 LYS A N 1
ATOM 614 C CA . LYS A 1 77 ? 4.733 7.806 -5.165 1.00 78.56 77 LYS A CA 1
ATOM 615 C C . LYS A 1 77 ? 5.224 6.707 -6.113 1.00 78.56 77 LYS A C 1
ATOM 617 O O . LYS A 1 77 ? 6.228 6.920 -6.797 1.00 78.56 77 LYS A O 1
ATOM 622 N N . ASN A 1 78 ? 4.525 5.574 -6.160 1.00 78.38 78 ASN A N 1
ATOM 623 C CA . ASN A 1 78 ? 4.824 4.491 -7.092 1.00 78.38 78 ASN A CA 1
ATOM 624 C C . ASN A 1 78 ? 4.679 4.955 -8.548 1.00 78.38 78 ASN A C 1
ATOM 626 O O . ASN A 1 78 ? 5.655 4.918 -9.291 1.00 78.38 78 ASN A O 1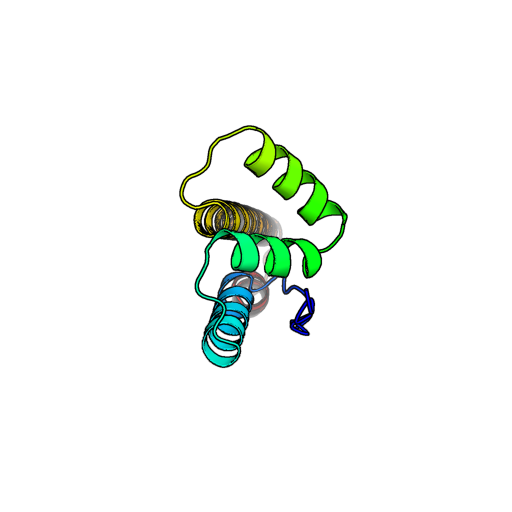
ATOM 630 N N . ASP A 1 79 ? 3.537 5.554 -8.903 1.00 78.06 79 ASP A N 1
ATOM 631 C CA . ASP A 1 79 ? 3.281 6.091 -10.249 1.00 78.06 79 ASP A CA 1
ATOM 632 C C . ASP A 1 79 ? 4.370 7.063 -10.721 1.00 78.06 79 ASP A C 1
ATOM 634 O O . ASP A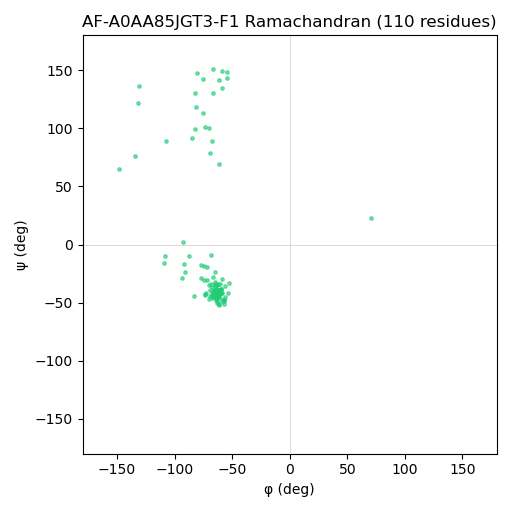 1 79 ? 4.786 7.060 -11.882 1.00 78.06 79 ASP A O 1
ATOM 638 N N . LEU A 1 80 ? 4.829 7.943 -9.826 1.00 76.06 80 LEU A N 1
ATOM 639 C CA . LEU A 1 80 ? 5.904 8.886 -10.132 1.00 76.06 80 LEU A CA 1
ATOM 640 C C . LEU A 1 80 ? 7.231 8.168 -10.395 1.00 76.06 80 LEU A C 1
ATOM 642 O O . LEU A 1 80 ? 7.952 8.558 -11.314 1.00 76.06 80 LEU A O 1
ATOM 646 N N . THR A 1 81 ? 7.528 7.123 -9.626 1.00 78.81 81 THR A N 1
ATOM 647 C CA . THR A 1 81 ? 8.741 6.310 -9.783 1.00 78.81 81 THR A CA 1
ATOM 648 C C . THR A 1 81 ? 8.712 5.544 -11.106 1.00 78.81 81 THR A C 1
ATOM 650 O O . THR A 1 81 ? 9.693 5.569 -11.851 1.00 78.81 81 THR A O 1
ATOM 653 N N . ASP A 1 82 ? 7.576 4.948 -11.464 1.00 77.00 82 ASP A N 1
ATOM 654 C CA . ASP A 1 82 ? 7.429 4.199 -12.716 1.00 77.00 82 ASP A CA 1
ATOM 655 C C . ASP A 1 82 ? 7.512 5.125 -13.928 1.00 77.00 82 ASP A C 1
ATOM 657 O O . ASP A 1 82 ? 8.222 4.837 -14.892 1.00 77.00 82 ASP A O 1
ATOM 661 N N . ARG A 1 83 ? 6.902 6.316 -13.857 1.00 76.94 83 ARG A N 1
ATOM 662 C CA . ARG A 1 83 ? 7.068 7.355 -14.889 1.00 76.94 83 ARG A CA 1
ATOM 663 C C . ARG A 1 83 ? 8.517 7.812 -15.028 1.00 76.94 83 ARG A C 1
ATOM 665 O O . ARG A 1 83 ? 8.968 8.047 -16.148 1.00 76.94 83 ARG A O 1
ATOM 672 N N . GLN A 1 84 ? 9.252 7.964 -13.926 1.00 80.38 84 GLN A N 1
ATOM 673 C CA . GLN A 1 84 ? 10.675 8.319 -13.968 1.00 80.38 84 GLN A CA 1
ATOM 674 C C . GLN A 1 84 ? 11.498 7.228 -14.659 1.00 80.38 84 GLN A C 1
ATOM 676 O O . GLN A 1 84 ? 12.225 7.536 -15.605 1.00 80.38 84 GLN A O 1
ATOM 681 N N . ARG A 1 85 ? 11.314 5.962 -14.271 1.00 79.06 85 ARG A N 1
ATOM 682 C CA . ARG A 1 85 ? 11.980 4.807 -14.898 1.00 79.06 85 ARG A CA 1
ATOM 683 C C . ARG A 1 85 ? 11.643 4.684 -16.383 1.00 79.06 85 ARG A C 1
ATOM 685 O O . ARG A 1 85 ? 12.528 4.458 -17.206 1.00 79.06 85 ARG A O 1
ATOM 692 N N . LEU A 1 86 ? 10.380 4.899 -16.749 1.00 79.44 86 LEU A N 1
ATOM 693 C CA . LEU A 1 86 ? 9.929 4.887 -18.139 1.00 79.44 86 LEU A CA 1
ATOM 694 C C . LEU A 1 86 ? 10.591 6.010 -18.957 1.00 79.44 86 LEU A C 1
ATOM 696 O O . LEU A 1 86 ? 11.059 5.784 -20.073 1.00 79.44 86 LEU A O 1
ATOM 700 N N . ASN A 1 87 ? 10.679 7.218 -18.395 1.00 80.56 87 ASN A N 1
ATOM 701 C CA . ASN A 1 87 ? 11.350 8.348 -19.038 1.00 80.56 87 ASN A CA 1
ATOM 702 C C . ASN A 1 87 ? 12.852 8.095 -19.237 1.00 80.56 87 ASN A C 1
ATOM 704 O O . ASN A 1 87 ? 13.392 8.424 -20.296 1.00 80.56 87 ASN A O 1
ATOM 708 N N . GLU A 1 88 ? 13.534 7.500 -18.257 1.00 81.69 88 GLU A N 1
ATOM 709 C CA . GLU A 1 88 ? 14.937 7.087 -18.391 1.00 81.69 88 GLU A CA 1
ATOM 710 C C . GLU A 1 88 ? 15.115 6.030 -19.481 1.00 81.69 88 GLU A C 1
ATOM 712 O O . GLU A 1 88 ? 16.004 6.164 -20.328 1.00 81.69 88 GLU A O 1
ATOM 717 N N . LEU A 1 89 ? 14.226 5.034 -19.529 1.00 81.56 89 LEU A N 1
ATOM 718 C CA . LEU A 1 89 ? 14.220 4.022 -20.578 1.00 81.56 89 LEU A CA 1
ATOM 719 C C . LEU A 1 89 ? 14.098 4.668 -21.963 1.00 81.56 89 LEU A C 1
ATOM 721 O O . LEU A 1 89 ? 14.947 4.427 -22.821 1.00 81.56 89 LEU A O 1
ATOM 725 N N . PHE A 1 90 ? 13.120 5.550 -22.176 1.00 77.56 90 PHE A N 1
ATOM 726 C CA . PHE A 1 90 ? 12.955 6.245 -23.456 1.00 77.56 90 PHE A CA 1
ATOM 727 C C . PHE A 1 90 ? 14.165 7.104 -23.833 1.00 77.56 90 PHE A C 1
ATOM 729 O O . PHE A 1 90 ? 14.566 7.121 -25.000 1.00 77.56 90 PHE A O 1
ATOM 736 N N . ARG A 1 91 ? 14.787 7.790 -22.865 1.00 78.38 91 ARG A N 1
ATOM 737 C CA . ARG A 1 91 ? 16.033 8.537 -23.106 1.00 78.38 91 ARG A CA 1
ATOM 738 C C . ARG A 1 91 ? 17.167 7.603 -23.518 1.00 78.38 91 ARG A C 1
ATOM 740 O O . ARG A 1 91 ? 17.875 7.922 -24.468 1.00 78.38 91 ARG A O 1
ATOM 747 N N . SER A 1 92 ? 17.312 6.452 -22.863 1.00 73.81 92 SER A N 1
ATOM 748 C CA . SER A 1 92 ? 18.346 5.464 -23.195 1.00 73.81 92 SER A CA 1
ATOM 749 C C . SER A 1 92 ? 18.169 4.875 -24.601 1.00 73.81 92 SER A C 1
ATOM 751 O O . SER A 1 92 ? 19.147 4.745 -25.333 1.00 73.81 92 SER A O 1
ATOM 753 N N . VAL A 1 93 ? 16.927 4.607 -25.020 1.00 75.81 93 VAL A N 1
ATOM 754 C CA . VAL A 1 93 ? 16.589 4.097 -26.362 1.00 75.81 93 VAL A CA 1
ATOM 755 C C . VAL A 1 93 ? 16.835 5.148 -27.440 1.00 75.81 93 VAL A C 1
ATOM 757 O O . VAL A 1 93 ? 17.335 4.831 -28.514 1.00 75.81 93 VAL A O 1
ATOM 760 N N . LYS A 1 94 ? 16.526 6.418 -27.155 1.00 67.88 94 LYS A N 1
ATOM 761 C CA . LYS A 1 94 ? 16.799 7.526 -28.079 1.00 67.88 94 LYS A CA 1
ATOM 762 C C . LYS A 1 94 ? 18.302 7.767 -28.279 1.00 67.88 94 LYS A C 1
ATOM 764 O O . LYS A 1 94 ? 18.692 8.272 -29.326 1.00 67.88 94 LYS A O 1
ATOM 769 N N . LEU A 1 95 ? 19.125 7.439 -27.281 1.00 70.75 95 LEU A N 1
ATOM 770 C CA . LEU A 1 95 ? 20.572 7.682 -27.287 1.00 70.75 95 LEU A CA 1
ATOM 771 C C . LEU A 1 95 ? 21.403 6.491 -27.788 1.00 70.75 95 LEU A C 1
ATOM 773 O O . LEU A 1 95 ? 22.478 6.703 -28.339 1.00 70.75 95 LEU A O 1
ATOM 777 N N . GLY A 1 96 ? 20.930 5.255 -27.626 1.00 64.44 96 GLY A N 1
ATOM 778 C CA . GLY A 1 96 ? 21.599 4.056 -28.127 1.00 64.44 96 GLY A CA 1
ATOM 779 C C . GLY A 1 96 ? 20.597 3.186 -28.865 1.00 64.44 96 GLY A C 1
ATOM 780 O O . GLY A 1 96 ? 19.605 2.792 -28.263 1.00 64.44 96 GLY A O 1
ATOM 781 N N . GLY A 1 97 ? 20.847 2.898 -30.147 1.00 66.25 97 GLY A N 1
ATOM 782 C CA . GLY A 1 97 ? 19.960 2.145 -31.045 1.00 66.25 97 GLY A CA 1
ATOM 783 C C . GLY A 1 97 ? 19.674 0.708 -30.592 1.00 66.25 97 GLY A C 1
ATOM 784 O O . GLY A 1 97 ? 20.142 -0.249 -31.201 1.00 66.25 97 GLY A O 1
ATOM 785 N N . GLN A 1 98 ? 18.924 0.549 -29.504 1.00 68.75 98 GLN A N 1
ATOM 786 C CA . GLN A 1 98 ? 18.498 -0.735 -28.967 1.00 68.75 98 GLN A CA 1
ATOM 787 C C . GLN A 1 98 ? 17.378 -1.323 -29.831 1.00 68.75 98 GLN A C 1
ATOM 789 O O . GLN A 1 98 ? 16.483 -0.616 -30.293 1.00 68.75 98 GLN A O 1
ATOM 794 N N . LEU A 1 99 ? 17.410 -2.644 -30.011 1.00 75.56 99 LEU A N 1
ATOM 795 C CA . LEU A 1 99 ? 16.343 -3.407 -30.660 1.00 75.56 99 LEU A CA 1
ATOM 796 C C . LEU A 1 99 ? 15.024 -3.281 -29.884 1.00 75.56 99 LEU A C 1
ATOM 798 O O . LEU A 1 99 ? 15.013 -3.358 -28.655 1.00 75.56 99 LEU A O 1
ATOM 802 N N . ALA A 1 100 ? 13.906 -3.182 -30.608 1.00 70.19 100 ALA A N 1
ATOM 803 C CA . ALA A 1 100 ? 12.562 -3.032 -30.040 1.00 70.19 100 ALA A CA 1
ATOM 804 C C . ALA A 1 100 ? 12.206 -4.112 -28.994 1.00 70.19 100 ALA A C 1
ATOM 806 O O . ALA A 1 100 ? 11.545 -3.813 -28.003 1.00 70.19 100 ALA A O 1
ATOM 807 N N . VAL A 1 101 ? 12.706 -5.345 -29.156 1.00 73.62 101 VAL A N 1
ATOM 808 C CA . VAL A 1 101 ? 12.509 -6.446 -28.193 1.00 73.62 101 VAL A CA 1
ATOM 809 C C . VAL A 1 101 ? 13.128 -6.152 -26.820 1.00 73.62 101 VAL A C 1
ATOM 811 O O . VAL A 1 101 ? 12.509 -6.446 -25.801 1.00 73.62 101 VAL A O 1
ATOM 814 N N . ASN A 1 102 ? 14.301 -5.513 -26.773 1.00 76.62 102 ASN A N 1
ATOM 815 C CA . ASN A 1 102 ? 14.975 -5.175 -25.514 1.00 76.62 102 ASN A CA 1
ATOM 816 C C . ASN A 1 102 ? 14.252 -4.037 -24.782 1.00 76.62 102 ASN A C 1
ATOM 818 O O . ASN A 1 102 ? 14.248 -3.987 -23.554 1.00 76.62 102 ASN A O 1
ATOM 822 N N . VAL A 1 103 ? 13.616 -3.138 -25.538 1.00 78.94 103 VAL A N 1
ATOM 823 C CA . VAL A 1 103 ? 12.799 -2.048 -24.991 1.00 78.94 103 VAL A CA 1
ATOM 824 C C . VAL A 1 103 ? 11.521 -2.597 -24.367 1.00 78.94 103 VAL A C 1
ATOM 826 O O . VAL A 1 103 ? 11.206 -2.250 -23.233 1.00 78.94 103 VAL A O 1
ATOM 829 N N . LEU A 1 104 ? 10.825 -3.500 -25.065 1.00 77.88 104 LEU A N 1
ATOM 830 C CA . LEU A 1 104 ? 9.606 -4.137 -24.559 1.00 77.88 104 LEU A CA 1
ATOM 831 C C . LEU A 1 104 ? 9.865 -4.971 -23.298 1.00 77.88 104 LEU A C 1
ATOM 833 O O . LEU A 1 104 ? 9.061 -4.932 -22.368 1.00 77.88 104 LEU A O 1
ATOM 837 N N . MET A 1 105 ? 10.994 -5.685 -23.234 1.00 77.75 105 MET A N 1
ATOM 838 C CA . MET A 1 105 ? 11.365 -6.466 -22.049 1.00 77.75 105 MET A CA 1
ATOM 839 C C . MET A 1 105 ? 11.577 -5.566 -20.824 1.00 77.75 105 MET A C 1
ATOM 841 O O . MET A 1 105 ? 11.009 -5.831 -19.771 1.00 77.75 105 MET A O 1
ATOM 845 N N . ARG A 1 106 ? 12.291 -4.443 -20.982 1.00 75.06 106 ARG A N 1
ATOM 846 C CA . ARG A 1 106 ? 12.487 -3.474 -19.892 1.00 75.06 106 ARG A CA 1
ATOM 847 C C . ARG A 1 106 ? 11.218 -2.714 -19.518 1.00 75.06 106 ARG A C 1
ATOM 849 O O . ARG A 1 106 ? 11.021 -2.418 -18.350 1.00 75.06 106 ARG A O 1
ATOM 856 N N . MET A 1 107 ? 10.339 -2.401 -20.474 1.00 77.00 107 MET A N 1
ATOM 857 C CA . MET A 1 107 ? 9.034 -1.803 -20.157 1.00 77.00 107 MET A CA 1
ATOM 858 C C . MET A 1 107 ? 8.211 -2.721 -19.252 1.00 77.00 107 MET A C 1
ATOM 860 O O . MET A 1 107 ? 7.557 -2.240 -18.333 1.00 77.00 107 MET A O 1
ATOM 864 N N . ARG A 1 108 ? 8.279 -4.038 -19.474 1.00 76.94 108 ARG A N 1
ATOM 865 C CA . ARG A 1 108 ? 7.596 -5.023 -18.631 1.00 76.94 108 ARG A CA 1
ATOM 866 C C . ARG A 1 108 ? 8.130 -5.046 -17.199 1.00 76.94 108 ARG A C 1
ATOM 868 O O . ARG A 1 108 ? 7.337 -5.198 -16.286 1.00 76.94 108 ARG A O 1
ATOM 875 N N . GLU A 1 109 ? 9.434 -4.866 -17.013 1.00 73.25 109 GLU A N 1
ATOM 876 C CA . GLU A 1 109 ? 10.065 -4.772 -15.686 1.00 73.25 109 GLU A CA 1
ATOM 877 C C . GLU A 1 109 ? 9.761 -3.453 -14.958 1.00 73.25 109 GLU A C 1
ATOM 879 O O . GLU A 1 109 ? 9.940 -3.364 -13.750 1.00 73.25 109 GLU A O 1
ATOM 884 N N . VAL A 1 110 ? 9.339 -2.412 -15.683 1.00 68.62 110 VAL A N 1
ATOM 885 C CA . VAL A 1 110 ? 8.982 -1.102 -15.109 1.00 68.62 110 VAL A CA 1
ATOM 886 C C . VAL A 1 110 ? 7.494 -1.014 -14.756 1.00 68.62 110 VAL A C 1
ATOM 888 O O . VAL A 1 110 ? 7.125 -0.190 -13.931 1.00 68.62 110 VAL A O 1
ATOM 891 N N . ILE A 1 111 ? 6.645 -1.824 -15.397 1.00 67.94 111 ILE A N 1
ATOM 892 C CA . ILE A 1 111 ? 5.177 -1.774 -15.265 1.00 67.94 111 ILE A CA 1
ATOM 893 C C . ILE A 1 111 ? 4.624 -2.986 -14.476 1.00 67.94 111 ILE A C 1
ATOM 895 O O . ILE A 1 111 ? 3.438 -3.008 -14.155 1.00 67.94 111 ILE A O 1
ATOM 899 N N . GLY A 1 112 ? 5.443 -4.004 -14.183 1.00 59.03 112 GLY A N 1
ATOM 900 C CA . GLY A 1 112 ? 5.050 -5.218 -13.446 1.00 59.03 112 GLY A CA 1
ATOM 901 C C . GLY A 1 112 ? 5.658 -5.298 -12.055 1.00 59.03 112 GLY A C 1
ATOM 902 O O . GLY A 1 112 ? 4.943 -5.793 -11.149 1.00 59.03 112 GLY A O 1
#

Sequence (112 aa):
MLTLTIQFMPFWPGNVESWFQMAEWDFSHHGITDQRSQFLEVAYALPNEVSKCVIVQVSSQEVSDPYGVLKAALLKKNDLTDRQRLNELFRSVKLGGQLAVNVLMRMREVIG

Mean predicted aligned error: 10.1 Å

Secondary structure (DSSP, 8-state):
-------PPPP-TT-HHHHHHHHHHHHHHHT---HHHHHHHHHHHS-HHHHHHHHHHHHTS--S-HHHHHHHHHHHHHHHHHHHHHHHHHHHHHHS---HHHHHHHHHHHH-